Protein AF-A0A523D834-F1 (afdb_monomer)

Radius of gyration: 21.28 Å; Cα contacts (8 Å, |Δi|>4): 14; chains: 1; bounding box: 48×29×55 Å

Foldseek 3Di:
DVVVVVVVVVVVVVVVPPPDCPPCVVNPDDDPPPDDDDPPDDVVVVCCQCPVVVHDDDDDDDPPDDPDDDDPVVPVVVVPPPPPDDD

Mean predicted aligned error: 13.78 Å

pLDDT: mean 75.9, std 17.78, range [38.16, 96.19]

Structure (mmCIF, N/CA/C/O backbone):
data_AF-A0A523D834-F1
#
_entry.id   AF-A0A523D834-F1
#
loop_
_atom_site.group_PDB
_atom_site.id
_atom_site.type_symbol
_atom_site.label_atom_id
_atom_site.label_alt_id
_atom_site.label_comp_id
_atom_site.label_asym_id
_atom_site.label_entity_id
_atom_site.label_seq_id
_atom_site.pdbx_PDB_ins_code
_atom_site.Cartn_x
_atom_site.Cartn_y
_atom_site.Cartn_z
_atom_site.occupancy
_atom_site.B_iso_or_equiv
_atom_site.auth_seq_id
_atom_site.auth_comp_id
_atom_site.auth_asym_id
_atom_site.auth_atom_id
_atom_site.pdbx_PDB_model_num
ATOM 1 N N . MET A 1 1 ? 29.987 -9.514 -28.913 1.00 64.56 1 MET A N 1
ATOM 2 C CA . MET A 1 1 ? 28.699 -8.783 -29.016 1.00 64.56 1 MET A CA 1
ATOM 3 C C . MET A 1 1 ? 27.733 -9.209 -27.914 1.00 64.56 1 MET A C 1
ATOM 5 O O . MET A 1 1 ? 27.285 -8.356 -27.164 1.00 64.56 1 MET A O 1
ATOM 9 N N . THR A 1 2 ? 27.468 -10.508 -27.759 1.00 81.38 2 THR A N 1
ATOM 10 C CA . THR A 1 2 ? 26.636 -11.074 -26.676 1.00 81.38 2 THR A CA 1
ATOM 11 C C . THR A 1 2 ? 27.159 -10.744 -25.275 1.00 81.38 2 THR A C 1
ATOM 13 O O . THR A 1 2 ? 26.405 -10.261 -24.442 1.00 81.38 2 THR A O 1
ATOM 16 N N . GLU A 1 3 ? 28.468 -10.859 -25.058 1.00 86.69 3 GLU A N 1
ATOM 17 C CA . GLU A 1 3 ? 29.108 -10.570 -23.763 1.00 86.69 3 GLU A CA 1
ATOM 18 C C . GLU A 1 3 ? 28.953 -9.101 -23.309 1.00 86.69 3 GLU A C 1
ATOM 20 O O . GLU A 1 3 ? 28.814 -8.803 -22.123 1.00 86.69 3 GLU A O 1
ATOM 25 N N . TYR A 1 4 ? 28.916 -8.160 -24.260 1.00 91.25 4 TYR A N 1
ATOM 26 C CA . TYR A 1 4 ? 28.676 -6.745 -23.961 1.00 91.25 4 TYR A CA 1
ATOM 27 C C . TYR A 1 4 ? 27.225 -6.502 -23.523 1.00 91.25 4 TYR A C 1
ATOM 29 O O . TYR A 1 4 ? 26.984 -5.754 -22.575 1.00 91.25 4 TYR A O 1
ATOM 37 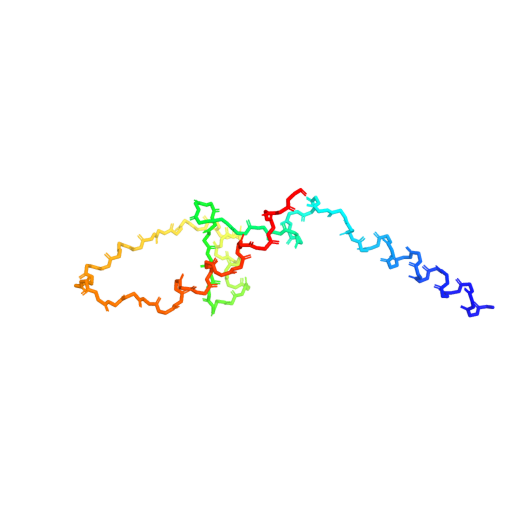N N . LEU A 1 5 ? 26.265 -7.165 -24.178 1.00 89.94 5 LEU A N 1
ATOM 38 C CA . LEU A 1 5 ? 24.849 -7.089 -23.817 1.00 89.94 5 LEU A CA 1
ATOM 39 C C . LEU A 1 5 ? 24.581 -7.700 -22.440 1.00 89.94 5 LEU A C 1
ATOM 41 O O . LEU A 1 5 ? 23.880 -7.087 -21.641 1.00 89.94 5 LEU A O 1
ATOM 45 N N . GLU A 1 6 ? 25.175 -8.851 -22.129 1.00 91.56 6 GLU A N 1
ATOM 46 C CA . GLU A 1 6 ? 25.043 -9.484 -20.810 1.00 91.56 6 GLU A CA 1
ATOM 47 C C . GLU A 1 6 ? 25.603 -8.602 -19.691 1.00 91.56 6 GLU A C 1
ATOM 49 O O . GLU A 1 6 ? 24.972 -8.458 -18.643 1.00 91.56 6 GLU A O 1
ATOM 54 N N . ARG A 1 7 ? 26.738 -7.929 -19.927 1.00 91.88 7 ARG A N 1
ATOM 55 C CA . ARG A 1 7 ? 27.280 -6.940 -18.983 1.00 91.88 7 ARG A CA 1
ATOM 56 C C . ARG A 1 7 ? 26.342 -5.756 -18.766 1.00 91.88 7 ARG A C 1
ATOM 58 O O . ARG A 1 7 ? 26.142 -5.351 -17.622 1.00 91.88 7 ARG A O 1
ATOM 65 N N . GLN A 1 8 ? 25.776 -5.201 -19.837 1.00 91.25 8 GLN A N 1
ATOM 66 C CA . GLN A 1 8 ? 24.827 -4.086 -19.739 1.00 91.25 8 GLN A CA 1
ATOM 67 C C . GLN A 1 8 ? 23.557 -4.502 -18.991 1.00 91.25 8 GLN A C 1
ATOM 69 O O . GLN A 1 8 ? 23.116 -3.796 -18.084 1.00 91.25 8 GLN A O 1
ATOM 74 N N . LEU A 1 9 ? 23.019 -5.685 -19.296 1.00 89.81 9 LEU A N 1
ATOM 75 C CA . LEU A 1 9 ? 21.847 -6.228 -18.616 1.00 89.81 9 LEU A CA 1
ATOM 76 C C . LEU A 1 9 ? 22.131 -6.495 -17.131 1.00 89.81 9 LEU A C 1
ATOM 78 O O . LEU A 1 9 ? 21.314 -6.163 -16.276 1.00 89.81 9 LEU A O 1
ATOM 82 N N . GLY A 1 10 ? 23.308 -7.041 -16.812 1.00 88.06 10 GLY A N 1
ATOM 83 C CA . GLY A 1 10 ? 23.750 -7.265 -15.438 1.00 88.06 10 GLY A CA 1
ATOM 84 C C . GLY A 1 10 ? 23.875 -5.961 -14.650 1.00 88.06 10 GLY A C 1
ATOM 85 O O . GLY A 1 10 ? 23.380 -5.872 -13.526 1.00 88.06 10 GLY A O 1
ATOM 86 N N . SER A 1 11 ? 24.457 -4.923 -15.258 1.00 86.38 11 SER A N 1
ATOM 87 C CA . SER A 1 11 ? 24.569 -3.605 -14.626 1.00 86.38 11 SER A CA 1
ATOM 88 C C . SER A 1 11 ? 23.206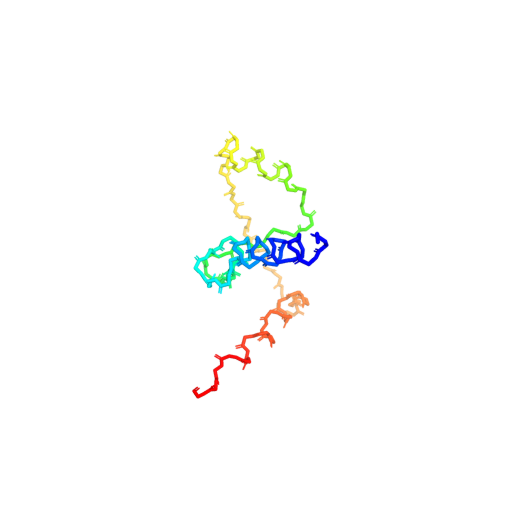 -2.943 -14.417 1.00 86.38 11 SER A C 1
ATOM 90 O O . SER A 1 11 ? 22.981 -2.357 -13.360 1.00 86.38 11 SER A O 1
ATOM 92 N N . ALA A 1 12 ? 22.297 -3.048 -15.390 1.00 83.75 12 ALA A N 1
ATOM 93 C CA . ALA A 1 12 ? 20.937 -2.526 -15.273 1.00 83.75 12 ALA A CA 1
ATOM 94 C C . ALA A 1 12 ? 20.135 -3.278 -14.202 1.00 83.75 12 ALA A C 1
ATOM 96 O O . ALA A 1 12 ? 19.414 -2.670 -13.418 1.00 83.75 12 ALA A O 1
ATOM 97 N N . ARG A 1 13 ? 20.294 -4.603 -14.108 1.00 84.00 13 ARG A N 1
ATOM 98 C CA . ARG A 1 13 ? 19.659 -5.401 -13.052 1.00 84.00 13 ARG A CA 1
ATOM 99 C C . ARG A 1 13 ? 20.137 -4.960 -11.672 1.00 84.00 13 ARG A C 1
ATOM 101 O O . ARG A 1 13 ? 19.323 -4.825 -10.767 1.00 84.00 13 ARG A O 1
ATOM 108 N N . GLN A 1 14 ? 21.438 -4.716 -11.523 1.00 80.12 14 GLN A N 1
ATOM 109 C CA . GLN A 1 14 ? 22.020 -4.270 -10.260 1.00 80.12 14 GLN A CA 1
ATOM 110 C C . GLN A 1 14 ? 21.550 -2.863 -9.863 1.00 80.12 14 GLN A C 1
ATOM 112 O O . GLN A 1 14 ? 21.371 -2.610 -8.678 1.00 80.12 14 GLN A O 1
ATOM 117 N N . SER A 1 15 ? 21.351 -1.958 -10.827 1.00 78.12 15 SER A N 1
ATOM 118 C CA . SER A 1 15 ? 20.882 -0.594 -10.551 1.00 78.12 15 SER A CA 1
ATOM 119 C C . SER A 1 15 ? 19.372 -0.503 -10.321 1.00 78.12 15 SER A C 1
ATOM 121 O O . SER A 1 15 ? 18.928 0.362 -9.572 1.00 78.12 15 SER A O 1
ATOM 123 N N . LEU A 1 16 ? 18.587 -1.384 -10.948 1.00 79.31 16 LEU A N 1
ATOM 124 C CA . LEU A 1 16 ? 17.135 -1.467 -10.764 1.00 79.31 16 LEU A CA 1
ATOM 125 C C . LEU A 1 16 ? 16.742 -2.221 -9.489 1.00 79.31 16 LEU A C 1
ATOM 127 O O . LEU A 1 16 ? 15.668 -1.981 -8.940 1.00 79.31 16 LEU A O 1
ATOM 131 N N . LEU A 1 17 ? 17.593 -3.130 -9.011 1.00 76.56 17 LEU A N 1
ATOM 132 C CA . LEU A 1 17 ? 17.418 -3.767 -7.712 1.00 76.56 17 LEU A CA 1
ATOM 133 C C . LEU A 1 17 ? 17.819 -2.781 -6.615 1.00 76.56 17 LEU A C 1
ATOM 135 O O . LEU A 1 17 ? 19.000 -2.575 -6.339 1.00 76.56 17 LEU A O 1
ATOM 139 N N . ASP A 1 18 ? 16.825 -2.193 -5.957 1.00 72.12 18 ASP A N 1
ATOM 140 C CA . ASP A 1 18 ? 17.054 -1.411 -4.749 1.00 72.12 18 ASP A CA 1
ATOM 141 C C . ASP A 1 18 ? 17.442 -2.345 -3.594 1.00 72.12 18 ASP A C 1
ATOM 143 O O . ASP A 1 18 ? 16.604 -2.857 -2.853 1.00 72.12 18 ASP A O 1
ATOM 147 N N . LEU A 1 19 ? 18.745 -2.598 -3.468 1.00 72.44 19 LEU A N 1
ATOM 148 C CA . LEU A 1 19 ? 19.326 -3.371 -2.367 1.00 72.44 19 LEU A CA 1
ATOM 149 C C . LEU A 1 19 ? 19.363 -2.577 -1.060 1.00 72.44 19 LEU A C 1
ATOM 151 O O . LEU A 1 19 ? 19.752 -3.104 -0.014 1.00 72.44 19 LEU A O 1
ATOM 155 N N . THR A 1 20 ? 19.007 -1.293 -1.101 1.00 73.56 20 THR A N 1
ATOM 156 C CA . THR A 1 20 ? 18.935 -0.499 0.110 1.00 73.56 20 THR A CA 1
ATOM 157 C C . THR A 1 20 ? 17.626 -0.820 0.824 1.00 73.56 20 THR A C 1
ATOM 159 O O . THR A 1 20 ? 16.539 -0.774 0.256 1.00 73.56 20 THR A O 1
ATOM 162 N N . MET A 1 21 ? 17.691 -1.070 2.131 1.00 76.31 21 MET A N 1
ATOM 163 C CA . MET A 1 21 ? 16.487 -1.269 2.954 1.00 76.31 21 MET A CA 1
ATOM 164 C C . MET A 1 21 ? 15.703 0.042 3.189 1.00 76.31 21 MET A C 1
ATOM 166 O O . MET A 1 21 ? 14.909 0.139 4.124 1.00 76.31 21 MET A O 1
ATOM 170 N N . ARG A 1 22 ? 15.970 1.090 2.394 1.00 79.44 22 ARG A N 1
ATOM 171 C CA . ARG A 1 22 ? 15.455 2.453 2.589 1.00 79.44 22 ARG A CA 1
ATOM 172 C C . ARG A 1 22 ? 14.106 2.667 1.918 1.00 79.44 22 ARG A C 1
ATOM 174 O O . ARG A 1 22 ? 13.310 3.460 2.421 1.00 79.44 22 ARG A O 1
ATOM 181 N N . ASN A 1 23 ? 13.831 1.971 0.818 1.00 82.81 23 ASN A N 1
ATOM 182 C CA . ASN A 1 23 ? 12.535 2.056 0.162 1.00 82.81 23 ASN A CA 1
ATOM 183 C C . ASN A 1 23 ? 11.474 1.364 1.020 1.00 82.81 23 ASN A C 1
ATOM 185 O O . ASN A 1 23 ? 11.425 0.139 1.089 1.00 82.81 23 ASN A O 1
ATOM 189 N N . ARG A 1 24 ? 10.637 2.163 1.688 1.00 82.00 24 ARG A N 1
ATOM 190 C CA . ARG A 1 24 ? 9.589 1.679 2.599 1.00 82.00 24 ARG A CA 1
ATOM 191 C C . ARG A 1 24 ? 8.409 1.020 1.887 1.00 82.00 24 ARG A C 1
ATOM 193 O O . ARG A 1 24 ? 7.673 0.316 2.563 1.00 82.00 24 ARG A O 1
ATOM 200 N N . LEU A 1 25 ? 8.224 1.242 0.582 1.00 81.69 25 LEU A N 1
ATOM 201 C CA . LEU A 1 25 ? 7.183 0.563 -0.200 1.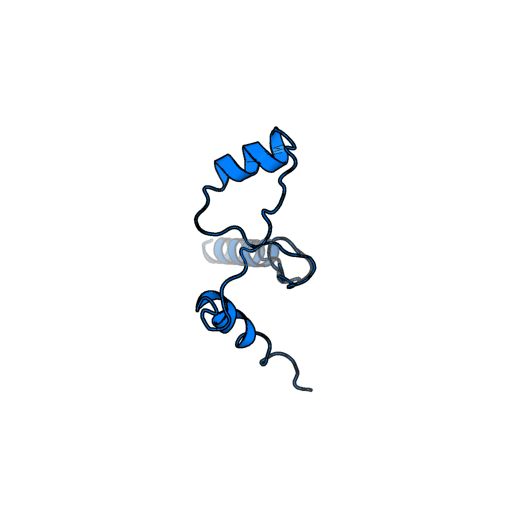00 81.69 25 LEU A CA 1
ATOM 202 C C . LEU A 1 25 ? 7.589 -0.883 -0.494 1.00 81.69 25 LEU A C 1
ATOM 204 O O . LEU A 1 25 ? 6.760 -1.780 -0.409 1.00 81.69 25 LEU A O 1
ATOM 208 N N . 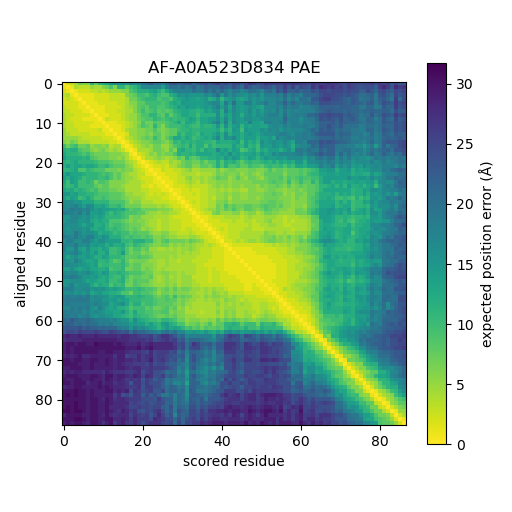LEU A 1 26 ? 8.874 -1.107 -0.785 1.00 80.69 26 LEU A N 1
ATOM 209 C CA . LEU A 1 26 ? 9.427 -2.449 -0.989 1.00 80.69 26 LEU A CA 1
ATOM 210 C C . LEU A 1 26 ? 9.732 -3.151 0.341 1.00 80.69 26 LEU A C 1
ATOM 212 O O . LEU A 1 26 ? 9.412 -4.319 0.522 1.00 80.69 26 LEU A O 1
ATOM 216 N N . ASN A 1 27 ? 10.318 -2.427 1.296 1.00 83.88 27 ASN A N 1
ATOM 217 C CA . ASN A 1 27 ? 10.757 -2.949 2.592 1.00 83.88 27 ASN A CA 1
ATOM 218 C C . ASN A 1 27 ? 9.783 -2.584 3.720 1.00 83.88 27 ASN A C 1
ATOM 220 O O . ASN A 1 27 ? 10.199 -2.172 4.812 1.00 83.88 27 ASN A O 1
ATOM 224 N N . PHE A 1 28 ? 8.482 -2.688 3.452 1.00 86.94 28 PHE A N 1
ATOM 225 C CA . PHE A 1 28 ? 7.456 -2.356 4.431 1.00 86.94 28 PHE A CA 1
ATOM 226 C C . PHE A 1 28 ? 7.455 -3.361 5.591 1.00 86.94 28 PHE A C 1
ATOM 228 O O . PHE A 1 28 ? 7.341 -4.568 5.389 1.00 86.94 28 PHE A O 1
ATOM 235 N N . ARG A 1 29 ? 7.562 -2.857 6.825 1.00 84.75 29 ARG A N 1
ATOM 236 C CA . ARG A 1 29 ? 7.469 -3.657 8.054 1.00 84.75 29 ARG A CA 1
ATOM 237 C C . ARG A 1 29 ? 6.162 -3.318 8.772 1.00 84.75 29 ARG A C 1
ATOM 239 O O . ARG A 1 29 ? 6.098 -2.247 9.382 1.00 84.75 29 ARG A O 1
ATOM 246 N N . PRO A 1 30 ? 5.129 -4.176 8.699 1.00 85.56 30 PRO A N 1
ATOM 247 C CA . PRO A 1 30 ? 3.862 -3.914 9.367 1.00 85.56 30 PRO A CA 1
ATOM 248 C C . PRO A 1 30 ? 4.064 -3.898 10.885 1.00 85.56 30 PRO A C 1
ATOM 250 O O . PRO A 1 30 ? 4.777 -4.740 11.431 1.00 85.56 30 PRO A O 1
ATOM 253 N N . THR A 1 31 ? 3.434 -2.950 11.580 1.00 87.94 31 THR A N 1
ATOM 254 C CA . THR A 1 31 ? 3.442 -2.915 13.050 1.00 87.94 31 THR A CA 1
ATOM 255 C C . THR A 1 31 ? 2.022 -2.925 13.594 1.00 87.94 31 THR A C 1
ATOM 257 O O . THR A 1 31 ? 1.133 -2.297 13.025 1.00 87.94 31 THR A O 1
ATOM 260 N N . LYS A 1 32 ? 1.811 -3.584 14.741 1.00 82.94 32 LYS A N 1
ATOM 261 C CA . LYS A 1 32 ? 0.480 -3.697 15.365 1.00 82.94 32 LYS A CA 1
ATOM 262 C C . LYS A 1 32 ? -0.151 -2.333 15.713 1.00 82.94 32 LYS A C 1
ATOM 264 O O . LYS A 1 32 ? -1.364 -2.234 15.800 1.00 82.94 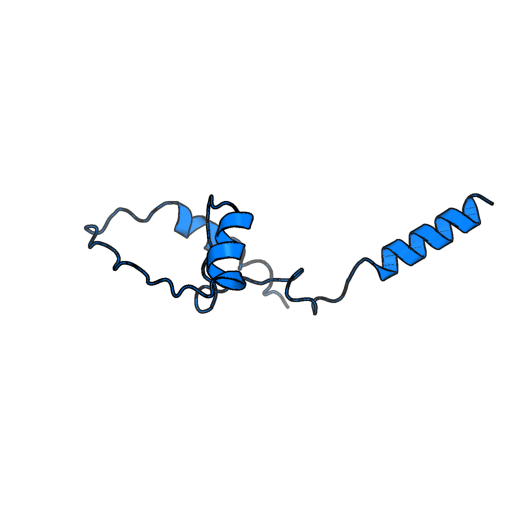32 LYS A O 1
ATOM 269 N N . ARG A 1 33 ? 0.653 -1.278 15.926 1.00 87.12 33 ARG A N 1
ATOM 270 C C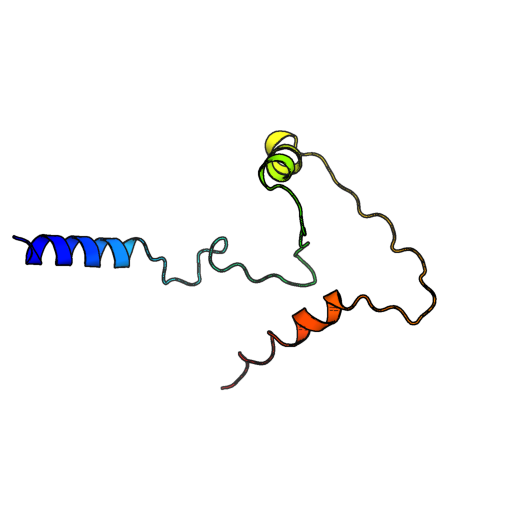A . ARG A 1 33 ? 0.161 0.054 16.340 1.00 87.12 33 ARG A CA 1
ATOM 271 C C . ARG A 1 33 ? -0.137 0.990 15.167 1.00 87.12 33 ARG A C 1
ATOM 273 O O . ARG A 1 33 ? -0.981 1.866 15.304 1.00 87.12 33 ARG A O 1
ATOM 280 N N . SER A 1 34 ? 0.590 0.868 14.058 1.00 84.06 34 SER A N 1
ATOM 281 C CA . SER A 1 34 ? 0.558 1.861 12.973 1.00 84.06 34 SER A CA 1
ATOM 282 C C . SER A 1 34 ? 0.118 1.287 11.631 1.00 84.06 34 SER A C 1
ATOM 284 O O . SER A 1 34 ? 0.252 1.960 10.611 1.00 84.06 34 SER A O 1
ATOM 286 N N . THR A 1 35 ? -0.308 0.027 11.592 1.00 88.94 35 THR A N 1
ATOM 287 C CA . THR A 1 35 ? -0.654 -0.655 10.348 1.00 88.94 35 THR A CA 1
ATOM 288 C C . THR A 1 35 ? -1.990 -1.355 10.494 1.00 88.94 35 THR A C 1
ATOM 290 O O . THR A 1 35 ? -2.209 -2.094 11.448 1.00 88.94 35 THR A O 1
ATOM 293 N N . VAL A 1 36 ? -2.853 -1.148 9.505 1.00 86.88 36 VAL A N 1
ATOM 294 C CA . VAL A 1 36 ? -4.116 -1.866 9.339 1.00 86.88 36 VAL A CA 1
ATOM 295 C C . VAL A 1 36 ? -3.957 -2.746 8.107 1.00 86.88 36 VAL A C 1
ATOM 297 O O . VAL A 1 36 ? -3.592 -2.246 7.042 1.00 86.88 36 VAL A O 1
ATOM 300 N N . ARG A 1 37 ? -4.154 -4.060 8.256 1.00 85.94 37 ARG A N 1
ATOM 301 C CA . ARG A 1 37 ? -4.129 -4.989 7.119 1.00 85.94 37 ARG A CA 1
ATOM 302 C C . ARG A 1 37 ? -5.522 -5.047 6.508 1.00 85.94 37 ARG A C 1
ATOM 304 O O . ARG A 1 37 ? -6.499 -5.200 7.230 1.00 85.94 37 ARG A O 1
ATOM 311 N N . VAL A 1 38 ? -5.577 -4.942 5.188 1.00 87.00 38 VAL A N 1
ATOM 312 C CA . VAL A 1 38 ? -6.791 -5.139 4.398 1.00 87.00 38 VAL A CA 1
ATOM 313 C C . VAL A 1 38 ? -6.666 -6.517 3.747 1.00 87.00 38 VAL A C 1
ATOM 315 O O . VAL A 1 38 ? -5.641 -6.795 3.124 1.00 87.00 38 VAL A O 1
ATOM 318 N N . VAL A 1 39 ? -7.641 -7.398 3.969 1.00 87.62 39 VAL A N 1
ATOM 319 C CA . VAL A 1 39 ? -7.610 -8.811 3.551 1.00 87.62 39 VAL A CA 1
ATOM 320 C C . VAL A 1 39 ? -8.734 -9.048 2.549 1.00 87.62 39 VAL A C 1
ATOM 322 O O . VAL A 1 39 ? -9.815 -8.510 2.737 1.00 87.62 39 VAL A O 1
ATOM 325 N N . ASP A 1 40 ? -8.457 -9.826 1.501 1.00 86.19 40 ASP A N 1
ATOM 326 C CA . ASP A 1 40 ? -9.411 -10.225 0.452 1.00 86.19 40 ASP A CA 1
ATOM 327 C C . ASP A 1 40 ? -10.104 -9.082 -0.318 1.00 86.19 40 ASP A C 1
ATOM 329 O O . ASP A 1 40 ? -11.111 -9.302 -0.983 1.00 86.19 40 ASP A O 1
ATOM 333 N N . GLU A 1 41 ? -9.533 -7.873 -0.305 1.00 89.81 41 GLU A N 1
ATOM 334 C CA . GLU A 1 41 ? -10.086 -6.721 -1.029 1.00 89.81 41 GLU A CA 1
ATOM 335 C C . GLU A 1 41 ? -9.447 -6.485 -2.401 1.00 89.81 41 GLU A C 1
ATOM 337 O O . GLU A 1 41 ? -8.273 -6.790 -2.644 1.00 89.81 41 GLU A O 1
ATOM 342 N N . ILE A 1 42 ? -10.214 -5.848 -3.290 1.00 93.88 42 ILE A N 1
ATOM 343 C CA . ILE A 1 42 ? -9.770 -5.463 -4.633 1.00 93.88 42 ILE A CA 1
ATOM 344 C C . ILE A 1 42 ? -8.971 -4.146 -4.555 1.00 93.88 42 ILE A C 1
ATOM 346 O O . ILE A 1 42 ? -9.529 -3.102 -4.205 1.00 93.88 42 ILE A O 1
ATOM 350 N N . PRO A 1 43 ? -7.677 -4.122 -4.946 1.00 90.69 43 PRO A N 1
ATOM 351 C CA . PRO A 1 43 ? -6.838 -2.928 -4.805 1.00 90.69 43 PRO A CA 1
ATOM 352 C C . PRO A 1 43 ? -7.345 -1.698 -5.567 1.00 90.69 43 PRO A C 1
ATOM 354 O O . PRO A 1 43 ? -7.150 -0.574 -5.111 1.00 90.69 43 PRO A O 1
ATOM 357 N N . ALA A 1 44 ? -7.985 -1.903 -6.722 1.00 94.00 44 ALA A N 1
ATOM 358 C CA . ALA A 1 44 ? -8.523 -0.817 -7.539 1.00 94.00 44 ALA A CA 1
ATOM 359 C C . ALA A 1 44 ? -9.646 -0.062 -6.811 1.00 94.00 44 ALA A C 1
ATOM 361 O O . ALA A 1 44 ? -9.623 1.165 -6.754 1.00 94.00 44 ALA A O 1
ATOM 362 N N . GLU A 1 45 ? -10.573 -0.796 -6.195 1.00 92.38 45 GLU A N 1
ATOM 363 C CA . GLU A 1 45 ? -11.674 -0.212 -5.427 1.00 92.38 45 GLU A CA 1
ATOM 364 C C . GLU A 1 45 ? -11.146 0.492 -4.174 1.00 92.38 45 GLU A C 1
ATOM 366 O O . GLU A 1 45 ? -11.523 1.627 -3.882 1.00 92.38 45 GLU A O 1
ATOM 371 N N . LEU A 1 46 ? -10.191 -0.128 -3.472 1.00 90.25 46 LEU A N 1
ATOM 372 C CA . LEU A 1 46 ? -9.566 0.477 -2.297 1.00 90.25 46 LEU A CA 1
ATOM 373 C C . LEU A 1 46 ? -8.858 1.797 -2.639 1.00 90.25 46 LEU A C 1
ATOM 375 O O . LEU A 1 46 ? -8.972 2.773 -1.895 1.00 90.25 46 LEU A O 1
ATOM 379 N N . TYR A 1 47 ? -8.146 1.836 -3.767 1.00 92.06 47 TYR A N 1
ATOM 380 C CA . TYR A 1 47 ? -7.470 3.038 -4.249 1.00 92.06 47 TYR A CA 1
ATOM 381 C C . TYR A 1 47 ? -8.466 4.151 -4.581 1.00 92.06 47 TYR A C 1
ATOM 383 O O . TYR A 1 47 ? -8.263 5.303 -4.198 1.00 92.06 47 TYR A O 1
ATOM 391 N N . GLU A 1 48 ? -9.569 3.813 -5.243 1.00 94.44 48 GLU A N 1
ATOM 392 C CA . GLU A 1 48 ? -10.614 4.781 -5.550 1.00 94.44 48 GLU A CA 1
ATOM 393 C C . GLU A 1 48 ? -11.232 5.367 -4.270 1.00 94.44 48 GLU A C 1
ATOM 395 O O . GLU A 1 48 ? -11.403 6.581 -4.150 1.00 94.44 48 GLU A O 1
ATOM 400 N N . ILE A 1 49 ? -11.524 4.530 -3.276 1.00 92.69 49 ILE A N 1
ATOM 401 C CA . ILE A 1 49 ? -12.137 4.961 -2.015 1.00 92.69 49 ILE A CA 1
ATOM 402 C C . ILE A 1 49 ? -11.182 5.833 -1.191 1.00 92.69 49 ILE A C 1
ATOM 404 O O . ILE A 1 49 ? -11.589 6.899 -0.721 1.00 92.69 49 ILE A O 1
ATOM 408 N N . LEU A 1 50 ? -9.946 5.368 -0.985 1.00 90.88 50 LEU A N 1
ATOM 409 C CA . LEU A 1 50 ? -8.998 5.992 -0.060 1.00 90.88 50 LEU A CA 1
ATOM 410 C C . LEU A 1 50 ? -8.197 7.133 -0.679 1.00 90.88 50 LEU A C 1
ATOM 412 O O . LEU A 1 50 ? -7.881 8.084 0.028 1.00 90.88 50 LEU A O 1
ATOM 416 N N . VAL A 1 51 ? -7.831 7.028 -1.959 1.00 91.94 51 VAL A N 1
ATOM 417 C CA . VAL A 1 51 ? -6.912 7.976 -2.605 1.00 91.94 51 VAL A CA 1
ATOM 418 C C . VAL A 1 51 ? -7.660 8.953 -3.496 1.00 91.94 51 VAL A C 1
ATOM 420 O O . VAL A 1 51 ? -7.439 10.150 -3.382 1.00 91.94 51 VAL A O 1
ATOM 423 N N . LEU A 1 52 ? -8.546 8.471 -4.372 1.00 96.19 52 LEU A N 1
ATOM 424 C CA . LEU A 1 52 ? -9.253 9.364 -5.299 1.00 96.19 52 LEU A CA 1
ATOM 425 C C . LEU A 1 52 ? -10.386 10.131 -4.614 1.00 96.19 52 LEU A C 1
ATOM 427 O O . LEU A 1 52 ? -10.553 11.323 -4.849 1.00 96.19 52 LEU A O 1
ATOM 431 N N . ASN A 1 53 ? -11.155 9.446 -3.768 1.00 95.38 53 ASN A N 1
ATOM 432 C CA . ASN A 1 53 ? -12.319 10.023 -3.100 1.00 95.38 53 ASN A CA 1
ATOM 433 C C . ASN A 1 53 ? -12.037 10.501 -1.665 1.00 95.38 53 ASN A C 1
ATOM 435 O O . ASN A 1 53 ? -12.942 11.051 -1.040 1.00 95.38 53 ASN A O 1
ATOM 439 N N . GLU A 1 54 ? -10.836 10.241 -1.130 1.00 93.50 54 GLU A N 1
ATOM 440 C CA . GLU A 1 54 ? -10.398 10.604 0.232 1.00 93.50 54 GLU A CA 1
ATOM 441 C C . GLU A 1 54 ? -11.442 10.296 1.327 1.00 93.50 54 GLU A C 1
ATOM 443 O O . GLU A 1 54 ? -11.622 11.045 2.293 1.00 93.50 54 GLU A O 1
ATOM 448 N N . ARG A 1 55 ? -12.182 9.185 1.183 1.00 93.44 55 ARG A N 1
ATOM 449 C CA . ARG A 1 55 ? -13.277 8.871 2.108 1.00 93.44 55 ARG A CA 1
ATOM 450 C C . ARG A 1 55 ? -12.741 8.394 3.450 1.00 93.44 55 ARG A C 1
ATOM 452 O O . ARG A 1 55 ? -11.958 7.449 3.532 1.00 93.44 55 ARG A O 1
ATOM 459 N N . VAL A 1 56 ? -13.246 9.004 4.520 1.00 88.06 56 VAL A N 1
ATOM 460 C CA . VAL A 1 56 ? -12.945 8.595 5.894 1.00 88.06 56 VAL A CA 1
ATOM 461 C C . VAL A 1 56 ? -13.670 7.287 6.210 1.00 88.06 56 VAL A C 1
ATOM 463 O O . VAL A 1 56 ? -14.893 7.211 6.106 1.00 88.06 56 VAL A O 1
ATOM 466 N N . MET A 1 57 ? -12.920 6.270 6.637 1.00 85.25 57 MET A N 1
ATOM 467 C CA . MET A 1 57 ? -13.467 5.015 7.161 1.00 85.25 57 MET A CA 1
ATOM 468 C C . MET A 1 57 ? -13.428 5.004 8.692 1.00 85.25 57 MET A C 1
ATOM 470 O O . MET A 1 57 ? -12.556 5.620 9.305 1.00 85.25 57 MET A O 1
ATOM 474 N N . GLN A 1 58 ? -14.368 4.295 9.314 1.00 88.12 58 GLN A N 1
ATOM 475 C CA . GLN A 1 58 ? -14.434 4.115 10.765 1.00 88.12 58 GLN A CA 1
ATOM 476 C C . GLN A 1 58 ? -14.490 2.627 11.097 1.00 88.12 58 GLN A C 1
ATOM 478 O O . GLN A 1 58 ? -15.061 1.838 10.346 1.00 88.12 58 GLN A O 1
ATOM 483 N N . PHE A 1 59 ? -13.905 2.249 12.231 1.00 86.25 59 PHE A N 1
ATOM 484 C CA . PHE A 1 59 ? -13.973 0.878 12.723 1.00 86.25 59 PHE A CA 1
ATOM 485 C C . PHE A 1 59 ? -15.248 0.672 13.524 1.00 86.25 59 PHE A C 1
ATOM 487 O O . PHE A 1 59 ? -15.581 1.472 14.401 1.00 86.25 59 PHE A O 1
ATOM 494 N N . LEU A 1 60 ? -15.935 -0.43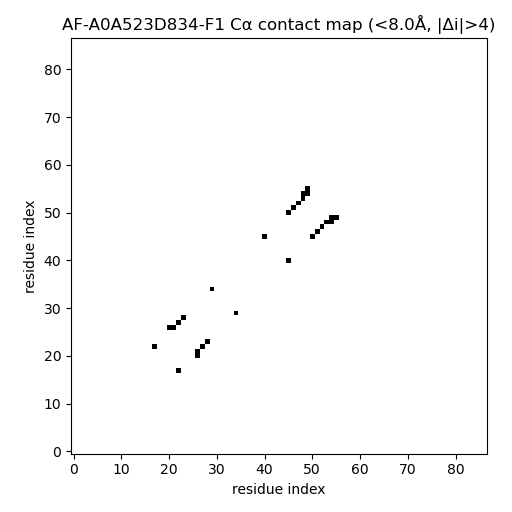1 13.247 1.00 87.62 60 LEU A N 1
ATOM 495 C CA . LEU A 1 60 ? -17.005 -0.887 14.117 1.00 87.62 60 LEU A CA 1
ATOM 496 C C . LEU A 1 60 ? -16.409 -1.413 15.429 1.00 87.62 60 LEU A C 1
ATOM 498 O O . LEU A 1 60 ? -15.324 -2.005 15.419 1.00 87.62 60 LEU A O 1
ATOM 502 N N . PRO A 1 61 ? -17.100 -1.211 16.562 1.00 87.56 61 PRO A N 1
ATOM 503 C CA . PRO A 1 61 ? -16.671 -1.793 17.821 1.00 87.56 61 PRO A CA 1
ATOM 504 C C . PRO A 1 61 ? -16.656 -3.318 17.701 1.00 87.56 61 PRO A C 1
ATOM 506 O O . PRO A 1 61 ? -17.550 -3.917 17.097 1.00 87.56 61 PRO A O 1
ATOM 509 N N . LYS A 1 62 ? -15.641 -3.949 18.298 1.00 85.06 62 LYS A N 1
ATOM 510 C CA . LYS A 1 62 ? -15.595 -5.407 18.396 1.00 85.06 62 LYS A CA 1
ATOM 511 C C . LYS A 1 62 ? -16.808 -5.860 19.226 1.00 85.06 62 LYS A C 1
ATOM 513 O O . LYS A 1 62 ? -16.969 -5.358 20.340 1.00 85.06 62 LYS A O 1
ATOM 518 N N . PRO A 1 63 ? -17.668 -6.759 18.718 1.00 82.06 63 PRO A N 1
ATOM 519 C CA . PRO A 1 63 ? -18.745 -7.313 19.527 1.00 82.06 63 PRO A CA 1
ATOM 520 C C . PRO A 1 63 ? -18.145 -8.076 20.712 1.00 82.06 63 PRO A C 1
ATOM 522 O O . PRO A 1 63 ? -17.106 -8.722 20.564 1.00 82.06 63 PRO A O 1
ATOM 525 N N . GLU A 1 64 ? -18.783 -8.010 21.884 1.00 76.25 64 GLU A N 1
ATOM 526 C CA . GLU A 1 64 ? -18.343 -8.772 23.056 1.00 76.25 64 GLU A CA 1
ATOM 527 C C . GLU A 1 64 ? -18.593 -10.268 22.834 1.00 76.25 64 GLU A C 1
ATOM 529 O O . GLU A 1 64 ? -19.635 -10.830 23.175 1.00 76.25 64 GLU A O 1
ATOM 534 N N . THR A 1 65 ? -17.635 -10.931 22.197 1.00 62.00 65 THR A N 1
ATOM 535 C CA . THR A 1 65 ? -17.560 -12.386 22.154 1.00 62.00 65 THR A CA 1
ATOM 536 C C . THR A 1 65 ? -17.165 -12.883 23.538 1.00 62.00 65 THR A C 1
ATOM 538 O O . THR A 1 65 ? -16.094 -12.533 24.033 1.00 62.00 65 THR A O 1
ATOM 541 N N . LYS A 1 66 ? -18.033 -13.699 24.153 1.00 54.75 66 LYS A N 1
ATOM 542 C CA . LYS A 1 66 ? -17.730 -14.451 25.378 1.00 54.75 66 LYS A CA 1
ATOM 543 C C . LYS A 1 66 ? -16.383 -15.158 25.201 1.00 54.75 66 LYS A C 1
ATOM 545 O O . LYS A 1 66 ? -16.167 -15.798 24.174 1.00 54.75 66 LYS A O 1
ATOM 550 N N . GLU A 1 67 ? -15.502 -14.981 26.179 1.00 51.31 67 GLU A N 1
ATOM 551 C CA . GLU A 1 67 ? -14.134 -15.504 26.232 1.00 51.31 67 GLU A CA 1
ATOM 552 C C . GLU A 1 67 ? -14.059 -16.940 25.679 1.00 51.31 67 GLU A C 1
ATOM 554 O O . GLU A 1 67 ? -14.701 -17.844 26.213 1.00 51.31 67 GLU A O 1
ATOM 559 N N . GLY A 1 68 ? -13.318 -17.148 24.581 1.00 52.75 68 GLY A N 1
ATOM 560 C CA . GLY A 1 68 ? -13.072 -18.495 24.045 1.00 52.75 68 GLY A CA 1
ATOM 561 C C . GLY A 1 68 ? -12.986 -18.655 22.526 1.00 52.75 68 GLY A C 1
ATOM 562 O O . GLY A 1 68 ? -12.717 -19.760 22.070 1.00 52.75 68 GLY A O 1
ATOM 563 N N . GLN A 1 69 ? -13.192 -17.606 21.726 1.00 46.75 69 GLN A N 1
ATOM 564 C CA . GLN A 1 69 ? -12.971 -17.664 20.274 1.00 46.75 69 GLN A CA 1
ATOM 565 C C . GLN A 1 69 ? -11.961 -16.597 19.858 1.00 46.75 69 GLN A C 1
ATOM 567 O O . GLN A 1 69 ? -12.309 -15.535 19.345 1.00 46.75 69 GLN A O 1
ATOM 572 N N . GLU A 1 70 ? -10.690 -16.874 20.133 1.00 48.66 70 GLU A N 1
ATOM 573 C CA . GLU A 1 70 ? -9.597 -16.221 19.422 1.00 48.66 70 GLU A CA 1
ATOM 574 C C . GLU A 1 70 ? -9.621 -16.756 17.987 1.00 48.66 70 GLU A C 1
ATOM 576 O O . GLU A 1 70 ? -9.514 -17.957 17.751 1.00 48.66 70 GLU A O 1
ATOM 581 N N . SER A 1 71 ? -9.866 -15.872 17.024 1.00 54.44 71 SER A N 1
ATOM 582 C CA . SER A 1 71 ? -9.766 -16.190 15.604 1.00 54.44 71 SER A CA 1
ATOM 583 C C . SER A 1 71 ? -8.343 -16.654 15.287 1.00 54.44 71 SER A C 1
ATOM 585 O O . SER A 1 71 ? -7.396 -15.913 15.542 1.00 54.44 71 SER A O 1
ATOM 587 N N . GLU A 1 72 ? -8.202 -17.846 14.693 1.00 48.75 72 GLU A N 1
ATOM 588 C CA . GLU A 1 72 ? -6.927 -18.510 14.342 1.00 48.75 72 GLU A CA 1
ATOM 589 C C . GLU A 1 72 ? -5.931 -17.605 13.582 1.00 48.75 72 GLU A C 1
ATOM 591 O O . GLU A 1 72 ? -4.722 -17.810 13.645 1.00 48.75 72 GLU A O 1
ATOM 596 N N . ASN A 1 73 ? -6.421 -16.542 12.939 1.00 50.81 73 ASN A N 1
ATOM 597 C CA . ASN A 1 73 ? -5.624 -15.571 12.188 1.00 50.81 73 ASN A CA 1
ATOM 598 C C . ASN A 1 73 ? -4.671 -14.709 13.042 1.00 50.81 73 ASN A C 1
ATOM 600 O O . ASN A 1 73 ? -3.706 -14.165 12.502 1.00 50.81 73 ASN A O 1
ATOM 604 N N . ASP A 1 74 ? -4.907 -14.562 1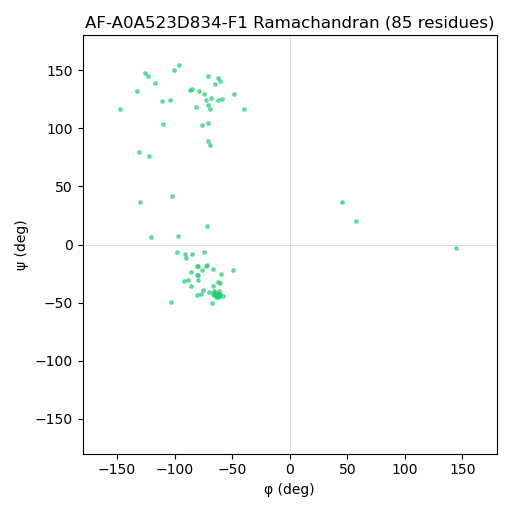4.351 1.00 51.56 74 ASP A N 1
ATOM 605 C CA . ASP A 1 74 ? -4.050 -13.733 15.217 1.00 51.56 74 ASP A CA 1
ATOM 606 C C . ASP A 1 74 ? -2.752 -14.453 15.643 1.00 51.56 74 ASP A C 1
ATOM 608 O O . ASP A 1 74 ? -1.775 -13.799 16.025 1.00 51.56 74 ASP A O 1
ATOM 612 N N . LEU A 1 75 ? -2.703 -15.787 15.530 1.00 46.31 75 LEU A N 1
ATOM 613 C CA . LEU A 1 75 ? -1.602 -16.619 16.036 1.00 46.31 75 LEU A CA 1
ATOM 614 C C . LEU A 1 75 ? -0.426 -16.759 15.051 1.00 46.31 75 LEU A C 1
ATOM 616 O O . LEU A 1 75 ? 0.709 -16.980 15.473 1.00 46.31 75 LEU A O 1
ATOM 620 N N . GLU A 1 76 ? -0.645 -16.572 13.745 1.00 46.47 76 GLU A N 1
ATOM 621 C CA . GLU A 1 76 ? 0.411 -16.746 12.729 1.00 46.47 76 GLU A CA 1
ATOM 622 C C . GLU A 1 76 ? 1.417 -15.578 12.675 1.00 46.47 76 GLU A C 1
ATOM 624 O O . GLU A 1 76 ? 2.558 -15.739 12.235 1.00 46.47 76 GLU A O 1
ATOM 629 N N . LEU A 1 77 ? 1.042 -14.390 13.162 1.00 48.31 77 LEU A N 1
ATOM 630 C CA . LEU A 1 77 ? 1.883 -13.185 13.097 1.00 48.31 77 LEU A CA 1
ATOM 631 C C . LEU A 1 77 ? 2.967 -13.122 14.188 1.00 48.31 77 LEU A C 1
ATOM 633 O O . LEU A 1 77 ? 3.940 -12.376 14.036 1.00 48.31 77 LEU A O 1
ATOM 637 N N . GLU A 1 78 ? 2.842 -13.888 15.274 1.00 46.62 78 GLU A N 1
ATOM 638 C CA . GLU A 1 78 ? 3.815 -13.857 16.379 1.00 46.62 78 GLU A CA 1
ATOM 639 C C . GLU A 1 78 ? 5.075 -14.690 16.086 1.00 46.62 78 GLU A C 1
ATOM 641 O O . GLU A 1 78 ? 6.166 -14.348 16.548 1.00 46.62 78 GLU A O 1
ATOM 646 N N . GLY A 1 79 ? 4.967 -15.715 15.231 1.00 38.16 79 GLY A N 1
ATOM 647 C CA . GLY A 1 79 ? 6.071 -16.624 14.901 1.00 38.16 79 GLY A CA 1
ATOM 648 C C . GLY A 1 79 ? 7.173 -16.032 14.012 1.00 38.16 79 GLY A C 1
ATOM 649 O O . GLY A 1 79 ? 8.288 -16.548 13.998 1.00 38.16 79 GLY A O 1
ATOM 650 N N . LEU A 1 80 ? 6.914 -14.929 13.296 1.00 44.88 80 LEU A N 1
ATOM 651 C CA . LEU A 1 80 ? 7.873 -14.366 12.329 1.00 44.88 80 LEU A CA 1
ATOM 652 C C . LEU A 1 80 ? 8.848 -13.336 12.937 1.00 44.88 80 LEU A C 1
ATOM 654 O O . LEU A 1 80 ? 9.832 -12.963 12.300 1.00 44.88 80 LEU A O 1
ATOM 658 N N . THR A 1 81 ? 8.609 -12.870 14.170 1.00 46.84 81 THR A N 1
ATOM 659 C CA . THR A 1 81 ? 9.406 -11.787 14.793 1.00 46.84 81 THR A CA 1
ATOM 660 C C . THR A 1 81 ? 10.610 -12.295 15.605 1.00 46.84 81 THR A C 1
ATOM 662 O O . THR A 1 81 ? 11.469 -11.506 16.001 1.00 46.84 81 THR A O 1
ATOM 665 N N . VAL A 1 82 ? 10.748 -13.607 15.825 1.00 44.03 82 VAL A N 1
ATOM 666 C CA . VAL A 1 82 ? 11.786 -14.157 16.722 1.00 44.03 82 VAL A CA 1
ATOM 667 C C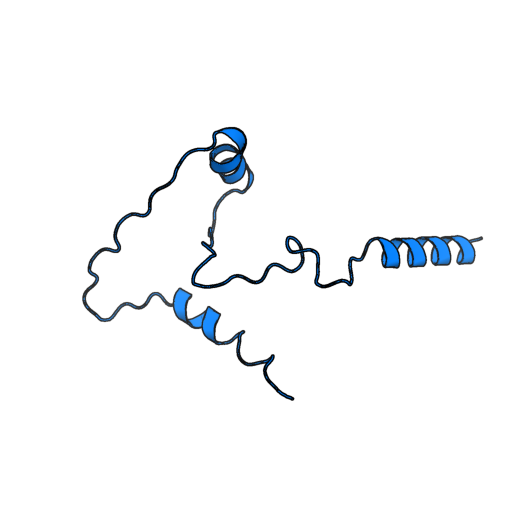 . VAL A 1 82 ? 13.160 -14.378 16.070 1.00 44.03 82 VAL A C 1
ATOM 669 O O . VAL A 1 82 ? 14.124 -14.631 16.784 1.00 44.03 82 VAL A O 1
ATOM 672 N N . MET A 1 83 ? 13.308 -14.234 14.746 1.00 38.91 83 MET A N 1
ATOM 673 C CA . MET A 1 83 ? 14.560 -14.590 14.047 1.00 38.91 83 MET A CA 1
ATOM 674 C C . MET A 1 83 ? 15.536 -13.435 13.761 1.00 38.91 83 MET A C 1
ATOM 676 O O . MET A 1 83 ? 16.535 -13.645 13.081 1.00 38.91 83 MET A O 1
ATOM 680 N N . SER A 1 84 ? 15.309 -12.220 14.271 1.00 48.12 84 SER A N 1
ATOM 681 C CA . SER A 1 84 ? 16.236 -11.094 14.038 1.00 48.12 84 SER A CA 1
ATOM 682 C C . SER A 1 84 ? 16.645 -10.347 15.308 1.00 48.12 84 SER A C 1
ATOM 684 O O . SER A 1 84 ? 16.782 -9.121 15.301 1.00 48.12 84 SER A O 1
ATOM 686 N N . ARG A 1 85 ? 16.816 -11.076 16.413 1.00 50.31 85 ARG A N 1
ATOM 687 C CA . ARG A 1 85 ? 17.536 -10.595 17.599 1.00 50.31 85 ARG A CA 1
ATOM 688 C C . ARG A 1 85 ? 18.544 -11.655 18.031 1.00 50.31 85 ARG A C 1
ATOM 690 O O . ARG A 1 85 ? 18.278 -12.433 18.940 1.00 50.31 85 ARG A O 1
ATOM 697 N N . SER A 1 86 ? 19.682 -11.710 17.358 1.00 42.84 86 SER A N 1
ATOM 698 C CA . SER A 1 86 ? 20.862 -12.419 17.853 1.00 42.84 86 SER A CA 1
ATOM 699 C C . SER A 1 86 ? 22.098 -11.673 17.353 1.00 42.84 86 SER A C 1
ATOM 701 O O . SER A 1 86 ? 22.256 -11.558 16.141 1.00 42.84 86 SER A O 1
ATOM 703 N N . ASP A 1 87 ? 22.850 -11.147 18.327 1.00 40.22 87 ASP A N 1
ATOM 704 C CA . ASP A 1 87 ? 24.204 -10.556 18.328 1.00 40.22 87 ASP A CA 1
ATOM 705 C C . ASP A 1 87 ? 24.573 -9.418 17.355 1.00 40.22 87 ASP A C 1
ATOM 707 O O . ASP A 1 87 ? 24.602 -9.608 16.119 1.00 40.22 87 ASP A O 1
#

Secondary structure (DSSP, 8-state):
-HHHHHHHHHHHHHHHS--STT-TTTS----TTT-----S--HHHHHIIIIIS-PPP-PPPPP---SS---GGGTTTTTTSTTS---

Sequence (87 aa):
MTEYLERQLGSARQSLLDLTMRNRLLNFRPTKRSTVRVVDEIPAELYEILVLNERVMQFLPKPETKEGQESENDLELEGLTVMSRSD

Solvent-accessible surface area (backbone atoms only — not comparable to full-atom values): 6098 Å² total; per-residue (Å²): 113,68,68,59,52,53,50,51,52,51,54,49,50,58,69,70,48,74,83,59,84,72,49,54,87,82,54,60,77,86,41,91,89,84,49,83,88,84,76,100,68,61,68,69,61,53,43,43,43,53,66,74,61,61,55,86,83,81,84,77,79,80,75,91,68,71,91,84,74,80,63,76,79,69,65,69,68,65,71,72,68,73,84,80,78,76,136